Protein AF-A0A1A0N0P2-F1 (afdb_monomer_lite)

Foldseek 3Di:
DDDDDDPCNVDDDDFDPDQQDKDKDKDKDDDVVQQKIKMWIWMAGPNVRFIWTGIFMAHPQDDDRVRGPDDDTDPGDDDDPVSCVPVVPPDPPDDDDD

Structure (mmCIF, N/CA/C/O backbone):
data_AF-A0A1A0N0P2-F1
#
_entry.id   AF-A0A1A0N0P2-F1
#
loop_
_atom_site.group_PDB
_atom_site.id
_atom_site.type_symbol
_atom_site.label_atom_id
_atom_site.label_alt_id
_atom_site.label_comp_id
_atom_site.label_asym_id
_atom_site.label_entity_id
_atom_site.label_seq_id
_atom_site.pdbx_PDB_ins_code
_atom_site.Cartn_x
_atom_site.Cartn_y
_atom_site.Cartn_z
_atom_site.occupancy
_atom_site.B_iso_or_equiv
_atom_site.auth_seq_id
_atom_site.auth_comp_id
_atom_site.auth_asym_id
_atom_site.auth_atom_id
_atom_site.pdbx_PDB_model_num
ATOM 1 N N . MET A 1 1 ? 17.866 21.368 3.933 1.00 49.56 1 MET A N 1
ATOM 2 C CA . MET A 1 1 ? 17.401 22.027 2.696 1.00 49.56 1 MET A CA 1
ATOM 3 C C . MET A 1 1 ? 16.338 21.115 2.124 1.00 49.56 1 MET A C 1
ATOM 5 O O . MET A 1 1 ? 16.671 19.970 1.858 1.00 49.56 1 MET A O 1
ATOM 9 N N . ALA A 1 2 ? 15.077 21.544 2.086 1.00 59.78 2 ALA A N 1
ATOM 10 C CA . ALA A 1 2 ? 14.014 20.744 1.481 1.00 59.78 2 ALA A CA 1
ATOM 11 C C . ALA A 1 2 ? 14.036 20.996 -0.029 1.00 59.78 2 ALA A C 1
ATOM 13 O O . ALA A 1 2 ? 14.067 22.153 -0.447 1.00 59.78 2 ALA A O 1
ATOM 14 N N . THR A 1 3 ? 14.100 19.925 -0.811 1.00 80.12 3 THR A N 1
ATOM 15 C CA . THR A 1 3 ? 13.993 19.977 -2.271 1.00 80.12 3 THR A CA 1
ATOM 16 C C . THR A 1 3 ? 12.579 20.417 -2.649 1.00 80.12 3 THR A C 1
ATOM 18 O O . THR A 1 3 ? 11.616 20.041 -1.980 1.00 80.12 3 THR A O 1
ATOM 21 N N . GLU A 1 4 ? 12.463 21.257 -3.674 1.00 89.19 4 GLU A N 1
ATOM 22 C CA . GLU A 1 4 ? 11.174 21.682 -4.219 1.00 89.19 4 GLU A CA 1
ATOM 23 C C . GLU A 1 4 ? 10.446 20.473 -4.820 1.00 89.19 4 GLU A C 1
ATOM 25 O O . GLU A 1 4 ? 11.053 19.705 -5.563 1.00 89.19 4 GLU A O 1
ATOM 30 N N . LEU A 1 5 ? 9.170 20.299 -4.468 1.00 87.12 5 LEU A N 1
ATOM 31 C CA . LEU A 1 5 ? 8.313 19.277 -5.065 1.00 87.12 5 LEU A CA 1
ATOM 32 C C . LEU A 1 5 ? 7.918 19.720 -6.471 1.00 87.12 5 LEU A C 1
ATOM 34 O O . LEU A 1 5 ? 7.467 20.848 -6.674 1.00 87.12 5 LEU A O 1
ATOM 38 N N . THR A 1 6 ? 8.067 18.821 -7.430 1.00 89.69 6 THR A N 1
ATOM 39 C CA . THR A 1 6 ? 7.780 19.047 -8.842 1.00 89.69 6 THR A CA 1
ATOM 40 C C . THR A 1 6 ? 6.700 18.087 -9.331 1.00 89.69 6 THR A C 1
ATOM 42 O O . THR A 1 6 ? 6.400 17.083 -8.696 1.00 89.69 6 THR A O 1
ATOM 45 N N . ALA A 1 7 ? 6.148 18.350 -10.517 1.00 86.69 7 ALA A N 1
ATOM 46 C CA . ALA A 1 7 ? 5.202 17.430 -11.151 1.00 86.69 7 ALA A CA 1
ATOM 47 C C . ALA A 1 7 ? 5.811 16.043 -11.456 1.00 86.69 7 ALA A C 1
ATOM 49 O O . ALA A 1 7 ? 5.073 15.080 -11.635 1.00 86.69 7 ALA A O 1
ATOM 50 N N . ALA A 1 8 ? 7.145 15.922 -11.521 1.00 83.56 8 ALA A N 1
ATOM 51 C CA . ALA A 1 8 ? 7.803 14.629 -11.699 1.00 83.56 8 ALA A CA 1
ATOM 52 C C . ALA A 1 8 ? 7.664 13.730 -10.458 1.00 83.56 8 ALA A C 1
ATOM 54 O O . ALA 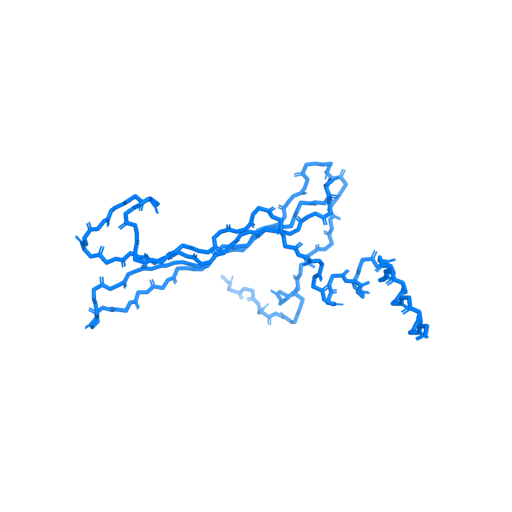A 1 8 ? 7.684 12.515 -10.600 1.00 83.56 8 ALA A O 1
ATOM 55 N N . ASP A 1 9 ? 7.454 14.314 -9.275 1.00 83.88 9 ASP A N 1
ATOM 56 C CA . ASP A 1 9 ? 7.246 13.577 -8.024 1.00 83.88 9 ASP A CA 1
ATOM 57 C C . ASP A 1 9 ? 5.812 13.012 -7.904 1.00 83.88 9 ASP A C 1
ATOM 59 O O . ASP A 1 9 ? 5.507 12.275 -6.966 1.00 83.88 9 ASP A O 1
ATOM 63 N N . GLU A 1 10 ? 4.915 13.358 -8.840 1.00 82.75 10 GLU A N 1
ATOM 64 C CA . GLU A 1 10 ? 3.532 12.858 -8.900 1.00 82.75 10 GLU A CA 1
ATOM 65 C C . GLU A 1 10 ? 3.373 11.613 -9.792 1.00 82.75 10 GLU A C 1
ATOM 67 O O . GLU A 1 10 ? 2.285 11.035 -9.862 1.00 82.75 10 GLU A O 1
ATOM 72 N N . ILE A 1 11 ? 4.436 11.193 -10.486 1.00 82.06 11 ILE A N 1
ATOM 73 C CA . ILE A 1 11 ? 4.441 10.031 -11.382 1.00 82.06 11 ILE A CA 1
ATOM 74 C C . ILE A 1 11 ? 5.459 8.989 -10.919 1.00 82.06 11 ILE A C 1
ATOM 76 O O . ILE A 1 11 ? 6.400 9.304 -10.199 1.00 82.06 11 ILE A O 1
ATOM 80 N N . PHE A 1 12 ? 5.289 7.742 -11.367 1.00 80.06 12 PHE A N 1
ATOM 81 C CA . PHE A 1 12 ? 6.335 6.735 -11.198 1.00 80.06 12 PHE A CA 1
ATOM 82 C C . PHE A 1 12 ? 7.593 7.164 -11.950 1.00 80.06 12 PHE A C 1
ATOM 84 O O . PHE A 1 12 ? 7.531 7.589 -13.110 1.00 80.06 12 PHE A O 1
ATOM 91 N N . HIS A 1 13 ? 8.732 7.023 -11.289 1.00 83.62 13 HIS A N 1
ATOM 92 C CA . HIS A 1 13 ? 10.026 7.242 -11.892 1.00 83.62 13 HIS A CA 1
ATOM 93 C C . HIS A 1 13 ? 10.298 6.171 -12.948 1.00 83.62 13 HIS A C 1
ATOM 95 O O . HIS A 1 13 ? 9.834 5.030 -12.873 1.00 83.62 13 HIS A O 1
ATOM 101 N N . SER A 1 14 ? 11.093 6.538 -13.951 1.00 84.00 14 SER A N 1
ATOM 102 C CA . SER A 1 14 ? 11.585 5.558 -14.912 1.00 84.00 14 SER A CA 1
ATOM 103 C C . SER A 1 14 ? 12.403 4.477 -14.190 1.00 84.00 14 SER A C 1
ATOM 105 O O . SER A 1 14 ? 13.204 4.821 -13.313 1.00 84.00 14 SER A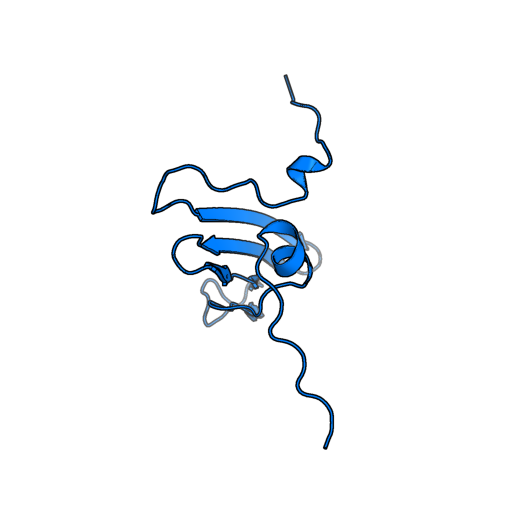 O 1
ATOM 107 N N . PRO A 1 15 ? 12.263 3.197 -14.579 1.00 83.50 15 PRO A N 1
ATOM 108 C CA . PRO A 1 15 ? 13.082 2.123 -14.033 1.00 83.50 15 PRO A CA 1
ATOM 109 C C . PRO A 1 15 ? 14.569 2.398 -14.258 1.00 83.50 15 PRO A C 1
ATOM 111 O O . PRO A 1 15 ? 14.951 2.972 -15.282 1.00 83.50 15 PRO A O 1
ATOM 114 N N . THR A 1 16 ? 15.415 1.951 -13.332 1.00 85.88 16 THR A N 1
ATOM 115 C CA . THR A 1 16 ? 16.862 1.869 -13.574 1.00 85.88 16 THR A CA 1
ATOM 116 C C . THR A 1 16 ? 17.209 0.569 -14.312 1.00 85.88 16 THR A C 1
ATOM 118 O O . THR A 1 16 ? 16.336 -0.246 -14.602 1.00 85.88 16 THR A O 1
ATOM 121 N N . ASP A 1 17 ? 18.496 0.339 -14.584 1.00 88.81 17 ASP A N 1
ATOM 122 C CA . ASP A 1 17 ? 18.989 -0.922 -15.165 1.00 88.81 17 ASP A CA 1
ATOM 123 C C . ASP A 1 17 ? 18.954 -2.114 -14.175 1.00 88.81 17 ASP A C 1
ATOM 125 O O . ASP A 1 17 ? 19.422 -3.206 -14.504 1.00 88.81 17 ASP A O 1
ATOM 129 N N . ASP A 1 18 ? 18.445 -1.918 -12.952 1.00 88.94 18 ASP A N 1
ATOM 130 C CA . ASP A 1 18 ? 18.317 -2.970 -11.941 1.00 88.94 18 ASP A CA 1
ATOM 131 C C . ASP A 1 18 ? 17.113 -3.882 -12.265 1.00 88.94 18 ASP A C 1
ATOM 133 O O . ASP A 1 18 ? 15.972 -3.411 -12.272 1.00 88.94 18 ASP A O 1
ATOM 137 N N . PRO A 1 19 ? 17.324 -5.188 -12.527 1.00 84.12 19 PRO A N 1
ATOM 138 C CA . PRO A 1 19 ? 16.238 -6.111 -12.856 1.00 84.12 19 PRO A CA 1
ATOM 139 C C . PRO A 1 19 ? 15.253 -6.343 -11.702 1.00 84.12 19 PRO A C 1
ATOM 141 O O . PRO A 1 19 ? 14.145 -6.821 -11.953 1.00 84.12 19 PRO A O 1
ATOM 144 N N . ASP A 1 20 ? 15.641 -6.019 -10.467 1.00 86.38 20 ASP A N 1
ATOM 145 C CA . ASP A 1 20 ? 14.796 -6.114 -9.277 1.00 86.38 20 ASP A CA 1
ATOM 146 C C . ASP A 1 20 ? 14.211 -4.748 -8.873 1.00 86.38 20 ASP A C 1
ATOM 148 O O . ASP A 1 20 ? 13.629 -4.612 -7.792 1.00 86.38 20 ASP A O 1
ATOM 152 N N . TRP A 1 21 ? 14.331 -3.730 -9.738 1.00 87.44 21 TRP A N 1
ATOM 153 C CA . TRP A 1 21 ? 13.767 -2.412 -9.477 1.00 87.44 21 TRP A CA 1
ATOM 154 C C . TRP A 1 21 ? 12.254 -2.496 -9.254 1.00 87.44 21 TRP A C 1
ATOM 156 O O . TRP A 1 21 ? 11.488 -3.035 -10.061 1.00 87.44 21 TRP A O 1
ATOM 166 N N . CYS A 1 22 ? 11.826 -1.911 -8.142 1.00 88.00 22 CYS A N 1
ATOM 167 C CA . CYS A 1 22 ? 10.437 -1.785 -7.750 1.00 88.00 22 CYS A CA 1
ATOM 168 C C . CYS A 1 22 ? 10.264 -0.428 -7.080 1.00 88.00 22 CYS A C 1
ATOM 170 O O . CYS A 1 22 ? 11.005 -0.087 -6.155 1.00 88.00 22 CYS A O 1
ATOM 172 N N . GLU A 1 23 ? 9.281 0.338 -7.534 1.00 90.00 23 GLU A N 1
ATOM 173 C CA . GLU A 1 23 ? 8.913 1.584 -6.879 1.00 90.00 23 GLU A CA 1
ATOM 174 C C . GLU A 1 23 ? 7.657 1.388 -6.049 1.00 90.00 23 GLU A C 1
ATOM 176 O O . GLU A 1 23 ? 6.694 0.762 -6.490 1.00 90.00 23 GLU A O 1
ATOM 181 N N . SER A 1 24 ? 7.661 1.943 -4.840 1.00 91.69 24 SER A N 1
ATOM 182 C CA . SER A 1 24 ? 6.515 1.897 -3.944 1.00 91.69 24 SER A CA 1
ATOM 183 C C . SER A 1 24 ? 6.282 3.229 -3.260 1.00 91.69 24 SER A C 1
ATOM 185 O O . SER A 1 24 ? 7.236 3.898 -2.866 1.00 91.69 24 SER A O 1
ATOM 187 N N . GLY A 1 25 ? 5.013 3.556 -3.046 1.00 91.19 25 GLY A N 1
ATOM 188 C CA . GLY A 1 25 ? 4.591 4.684 -2.233 1.00 91.19 25 GLY A CA 1
ATOM 189 C C . GLY A 1 25 ? 3.763 4.222 -1.042 1.00 91.19 25 GLY A C 1
ATOM 190 O O . GLY A 1 25 ? 2.974 3.278 -1.129 1.00 91.19 25 GLY A O 1
ATOM 191 N N . TRP A 1 26 ? 3.942 4.911 0.081 1.00 93.31 26 TRP A N 1
ATOM 192 C CA . TRP A 1 26 ? 3.184 4.681 1.303 1.00 93.31 26 TRP A CA 1
ATOM 193 C C . TRP A 1 26 ? 2.838 6.007 1.959 1.00 93.31 26 TRP A C 1
ATOM 195 O O . TRP A 1 26 ? 3.705 6.864 2.136 1.00 93.31 26 TRP A O 1
ATOM 205 N N . PHE A 1 27 ? 1.587 6.152 2.382 1.00 94.19 27 PHE A N 1
ATOM 206 C CA . PHE A 1 27 ? 1.226 7.201 3.324 1.00 94.19 27 PHE A CA 1
ATOM 207 C C . PHE A 1 27 ? 0.238 6.682 4.364 1.00 94.19 27 PHE A C 1
ATOM 209 O O . PHE A 1 27 ? -0.759 6.026 4.052 1.00 94.19 27 PHE A O 1
ATOM 216 N N . GLY A 1 28 ? 0.543 6.985 5.623 1.00 97.06 28 GLY A N 1
ATOM 217 C CA . GLY A 1 28 ? -0.311 6.703 6.766 1.00 97.06 28 GLY A CA 1
ATOM 218 C C . GLY A 1 28 ? -1.237 7.873 7.081 1.00 97.06 28 GLY A C 1
ATOM 219 O O . GLY A 1 28 ? -0.906 9.035 6.843 1.00 97.06 28 GLY A O 1
ATOM 220 N N . PHE A 1 29 ? -2.389 7.567 7.663 1.00 97.12 29 PHE A N 1
ATOM 221 C CA . PHE A 1 29 ? -3.313 8.560 8.193 1.00 97.12 29 PHE A CA 1
ATOM 222 C C . PHE A 1 29 ? -3.950 8.069 9.496 1.00 97.12 29 PHE A C 1
ATOM 224 O O . PHE A 1 29 ? -4.018 6.874 9.787 1.00 97.12 29 PHE A O 1
ATOM 231 N N . SER A 1 30 ? -4.438 9.018 10.292 1.00 97.69 30 SER A N 1
ATOM 232 C CA . SER A 1 30 ? -5.194 8.749 11.511 1.00 97.69 30 SER A CA 1
ATOM 233 C C . SER A 1 30 ? -6.452 9.608 11.530 1.00 97.69 30 SER A C 1
ATOM 235 O O . SER A 1 30 ? -6.432 10.764 11.105 1.00 97.69 30 SER A O 1
ATOM 237 N N . ILE A 1 31 ? -7.542 9.039 12.040 1.00 97.56 31 ILE A N 1
ATOM 238 C CA . ILE A 1 31 ? -8.820 9.703 12.294 1.00 97.56 31 ILE A CA 1
ATOM 239 C C . ILE A 1 31 ? -9.095 9.584 13.803 1.00 97.56 31 ILE A C 1
ATOM 241 O O . ILE A 1 31 ? -9.862 8.710 14.229 1.00 97.56 31 ILE A O 1
ATOM 245 N N . PRO A 1 32 ? -8.470 10.433 14.643 1.00 97.75 32 PRO A N 1
ATOM 246 C CA . PRO A 1 32 ? -8.519 10.282 16.098 1.00 97.75 32 PRO A CA 1
ATOM 247 C C . PRO A 1 32 ? -9.939 10.310 16.669 1.00 97.75 32 PRO A C 1
ATOM 249 O O . PRO A 1 32 ? -10.256 9.563 17.584 1.00 97.75 32 PRO A O 1
ATOM 252 N N . GLN A 1 33 ? -10.839 11.105 16.083 1.00 98.38 33 GLN A N 1
ATOM 253 C CA . GLN A 1 33 ? -12.243 11.215 16.504 1.00 98.38 33 GLN A CA 1
ATOM 254 C C . GLN A 1 33 ? -13.031 9.905 16.338 1.00 98.38 33 GLN A C 1
ATOM 256 O O . GLN A 1 33 ? -14.159 9.801 16.817 1.00 98.38 33 GLN A O 1
ATOM 261 N N . ARG A 1 34 ? -12.470 8.928 15.620 1.00 97.50 34 ARG A N 1
ATOM 262 C CA . ARG A 1 34 ? -13.052 7.604 15.394 1.00 97.50 34 ARG A CA 1
ATOM 263 C C . ARG A 1 34 ? -12.181 6.474 15.936 1.00 97.50 34 AR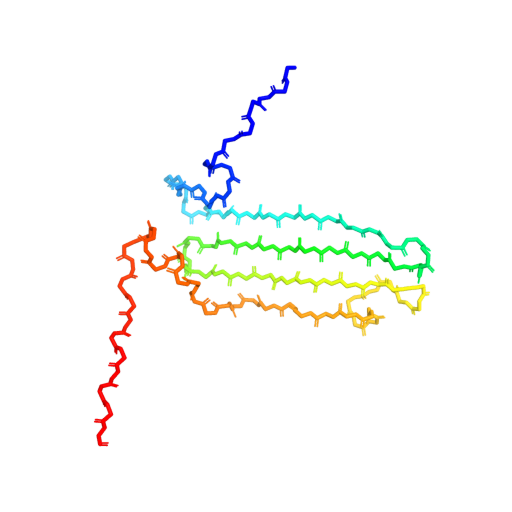G A C 1
ATOM 265 O O . ARG A 1 34 ? -12.576 5.327 15.792 1.00 97.50 34 ARG A O 1
ATOM 272 N N . ASN A 1 35 ? -11.036 6.788 16.548 1.00 97.75 35 ASN A N 1
ATOM 273 C CA . ASN A 1 35 ? -10.001 5.816 16.906 1.00 97.75 35 ASN A CA 1
ATOM 274 C C . ASN A 1 35 ? -9.583 4.930 15.719 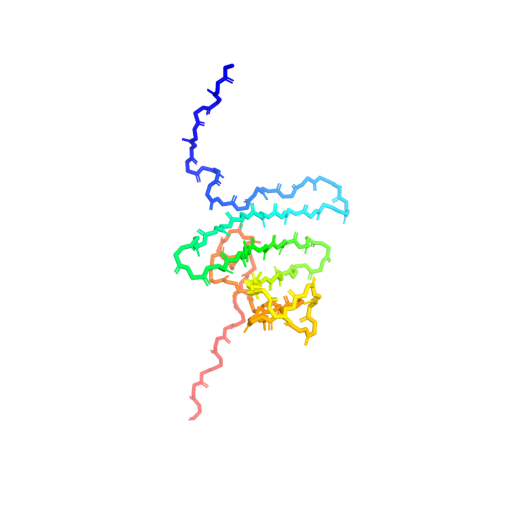1.00 97.75 35 ASN A C 1
ATOM 276 O O . ASN A 1 35 ? -9.363 3.740 15.894 1.00 97.75 35 ASN A O 1
ATOM 280 N N . ILE A 1 36 ? -9.508 5.501 14.513 1.00 98.19 36 ILE A N 1
ATOM 281 C CA . ILE A 1 36 ? -9.116 4.764 13.306 1.00 98.19 36 ILE A CA 1
ATOM 282 C C . ILE A 1 36 ? -7.710 5.180 12.887 1.00 98.19 36 ILE A C 1
ATOM 284 O O . ILE A 1 36 ? -7.388 6.372 12.844 1.00 98.19 36 ILE A O 1
ATOM 288 N N . ASN A 1 37 ? -6.893 4.207 12.514 1.00 97.69 37 ASN A N 1
ATOM 289 C CA . ASN A 1 37 ? -5.632 4.413 11.812 1.00 97.69 37 ASN A CA 1
ATOM 290 C C . ASN A 1 37 ? -5.616 3.585 10.533 1.00 97.69 37 ASN A C 1
ATOM 292 O O . ASN A 1 37 ? -6.274 2.555 10.430 1.00 97.69 37 ASN A O 1
ATOM 296 N N . GLY A 1 38 ? -4.855 4.032 9.547 1.00 97.44 38 GLY A N 1
ATOM 297 C CA . GLY A 1 38 ? -4.738 3.299 8.304 1.00 97.44 38 GLY A CA 1
ATOM 298 C C . GLY A 1 38 ? -3.592 3.787 7.452 1.00 97.44 38 GLY A C 1
ATOM 299 O O . GLY A 1 38 ? -2.870 4.725 7.799 1.00 97.44 38 GLY A O 1
ATOM 300 N N . PHE A 1 39 ? -3.439 3.126 6.319 1.00 97.31 39 PHE A N 1
ATOM 301 C CA . PHE A 1 39 ? -2.488 3.513 5.299 1.00 97.31 39 PHE A CA 1
ATOM 302 C C . PHE A 1 39 ? -3.034 3.227 3.911 1.00 97.31 39 PHE A C 1
ATOM 304 O O . PHE A 1 39 ? -3.970 2.445 3.739 1.00 97.31 39 PHE A O 1
ATOM 311 N N . VAL A 1 40 ? -2.387 3.831 2.921 1.00 96.31 40 VAL A N 1
ATOM 312 C CA . VAL A 1 40 ? -2.437 3.396 1.529 1.00 96.31 40 VAL A CA 1
ATOM 313 C C . VAL A 1 40 ? -1.019 3.038 1.114 1.00 96.31 40 VAL A C 1
ATOM 315 O O . VAL A 1 40 ? -0.095 3.825 1.314 1.00 96.31 40 VAL A O 1
ATOM 318 N N . TYR A 1 41 ? -0.855 1.839 0.564 1.00 94.50 41 TYR A N 1
ATOM 319 C CA . TYR A 1 41 ? 0.397 1.371 -0.018 1.00 94.50 41 TYR A CA 1
ATOM 320 C C . TYR A 1 41 ? 0.156 1.006 -1.477 1.00 94.50 41 TYR A C 1
ATOM 322 O O . TYR A 1 41 ? -0.864 0.393 -1.794 1.00 94.50 41 TYR A O 1
ATOM 330 N N . TYR A 1 42 ? 1.095 1.334 -2.352 1.00 91.81 42 TYR A N 1
ATOM 331 C CA . TYR A 1 42 ? 1.099 0.878 -3.736 1.00 91.81 42 TYR A CA 1
ATOM 332 C C . TYR A 1 42 ? 2.522 0.575 -4.191 1.00 91.81 42 TYR A C 1
ATOM 334 O O . TYR A 1 42 ? 3.473 1.172 -3.691 1.00 91.81 42 TYR A O 1
ATOM 342 N N . PHE A 1 43 ? 2.661 -0.349 -5.137 1.00 90.81 43 PHE A N 1
ATOM 343 C CA . PHE A 1 43 ? 3.941 -0.703 -5.745 1.00 90.81 43 PHE A CA 1
ATOM 344 C C . PHE A 1 43 ? 3.808 -0.965 -7.246 1.00 90.81 43 PHE A C 1
ATOM 346 O O . PHE A 1 43 ? 2.731 -1.341 -7.715 1.00 90.81 43 PHE A O 1
ATOM 353 N N . HIS A 1 44 ? 4.919 -0.812 -7.966 1.00 88.25 44 HIS A N 1
ATOM 354 C CA . HIS A 1 44 ? 5.098 -1.164 -9.370 1.00 88.25 44 HIS A CA 1
ATOM 355 C C . HIS A 1 44 ? 6.346 -2.044 -9.530 1.00 88.25 44 HIS A C 1
ATOM 357 O O . HIS A 1 44 ? 7.471 -1.582 -9.344 1.00 88.25 44 HIS A O 1
ATOM 363 N N . ASP A 1 45 ? 6.131 -3.317 -9.875 1.00 86.19 45 ASP A N 1
ATOM 364 C CA . ASP A 1 45 ? 7.187 -4.289 -10.174 1.00 86.19 45 ASP A CA 1
ATOM 365 C C . ASP A 1 45 ? 7.449 -4.295 -11.688 1.00 86.19 45 ASP A C 1
ATOM 367 O O . ASP A 1 45 ? 6.621 -4.772 -12.469 1.00 86.19 45 ASP A O 1
ATOM 371 N N . VAL A 1 46 ? 8.614 -3.792 -12.107 1.00 80.31 46 VAL A N 1
ATOM 372 C CA . VAL A 1 46 ? 8.994 -3.685 -13.528 1.00 80.31 46 VAL A CA 1
ATOM 373 C C . VAL A 1 46 ? 9.258 -5.046 -14.161 1.00 80.31 46 VAL A C 1
ATOM 375 O O . VAL A 1 46 ? 8.955 -5.248 -15.337 1.00 80.31 46 VAL A O 1
ATOM 378 N N . ARG A 1 47 ? 9.764 -6.013 -13.392 1.00 82.44 47 ARG A N 1
ATOM 379 C CA . ARG A 1 47 ? 10.049 -7.370 -13.877 1.00 82.44 47 ARG A CA 1
ATOM 380 C C . ARG A 1 47 ? 8.771 -8.089 -14.298 1.00 82.44 47 ARG A C 1
ATOM 382 O O . ARG A 1 47 ? 8.796 -8.886 -15.234 1.00 82.44 47 ARG A O 1
ATOM 389 N N . THR A 1 48 ? 7.663 -7.836 -13.604 1.00 82.62 48 THR A N 1
ATOM 390 C CA . THR A 1 48 ? 6.362 -8.439 -13.934 1.00 82.62 48 THR A CA 1
ATOM 391 C C . THR A 1 48 ? 5.410 -7.487 -14.660 1.00 82.62 48 THR A C 1
ATOM 393 O O . THR A 1 48 ? 4.408 -7.947 -15.207 1.00 82.62 48 THR A O 1
ATOM 396 N N . GLY A 1 49 ? 5.717 -6.186 -14.695 1.00 79.94 49 GLY A N 1
ATOM 397 C CA . GLY A 1 49 ? 4.833 -5.137 -15.206 1.00 79.94 49 GLY A CA 1
ATOM 398 C C . GLY A 1 49 ? 3.548 -4.988 -14.385 1.00 79.94 49 GLY A C 1
ATOM 399 O O . GLY A 1 49 ? 2.524 -4.556 -14.912 1.00 79.94 49 GLY A O 1
ATOM 400 N N . VAL A 1 50 ? 3.563 -5.427 -13.122 1.00 84.31 50 VAL A N 1
ATOM 401 C CA . VAL A 1 50 ? 2.377 -5.488 -12.263 1.00 84.31 50 VAL A CA 1
ATOM 402 C C . VAL A 1 50 ? 2.405 -4.357 -11.249 1.00 84.31 50 VAL A C 1
ATOM 404 O O . VAL A 1 50 ? 3.374 -4.186 -10.509 1.00 84.31 50 VAL A O 1
ATOM 407 N N . CYS A 1 51 ? 1.277 -3.656 -11.152 1.00 87.50 51 CYS A N 1
ATOM 408 C CA . CYS A 1 51 ? 0.973 -2.805 -10.011 1.00 87.50 51 CYS A CA 1
ATOM 409 C C . CYS A 1 51 ? 0.160 -3.568 -8.964 1.00 87.50 51 CYS A C 1
ATOM 411 O O . CYS A 1 51 ? -0.700 -4.395 -9.296 1.00 87.50 51 CYS A O 1
ATOM 413 N N . GLY A 1 52 ? 0.373 -3.235 -7.698 1.00 91.19 52 GLY A N 1
ATOM 414 C CA . GLY A 1 52 ? -0.419 -3.769 -6.601 1.00 91.19 52 GLY A CA 1
ATOM 415 C C . GLY A 1 52 ? -0.424 -2.865 -5.379 1.00 91.19 52 GLY A C 1
ATOM 416 O O . GLY A 1 52 ? 0.122 -1.765 -5.389 1.00 91.19 52 GLY A O 1
ATOM 417 N N . GLY A 1 53 ? -1.068 -3.354 -4.325 1.00 94.12 53 GLY A N 1
ATOM 418 C CA . GLY A 1 53 ? -1.240 -2.662 -3.055 1.00 94.12 53 GLY A CA 1
ATOM 419 C C . GLY A 1 53 ? -2.710 -2.445 -2.721 1.00 94.12 53 GLY A C 1
ATOM 420 O O . GLY A 1 53 ? -3.597 -3.140 -3.224 1.00 94.12 53 GLY A O 1
ATOM 421 N N . GLY A 1 54 ? -2.963 -1.486 -1.844 1.00 95.00 54 GLY A N 1
ATOM 422 C CA . GLY A 1 54 ? -4.297 -1.142 -1.396 1.00 95.00 54 GLY A CA 1
ATOM 423 C C . GLY A 1 54 ? -4.302 -0.400 -0.064 1.00 95.00 54 GLY A C 1
ATOM 424 O O . GLY A 1 54 ? -3.264 -0.242 0.589 1.00 95.00 54 GLY A O 1
ATOM 425 N N . PRO A 1 55 ? -5.482 0.081 0.336 1.00 96.75 55 PRO A N 1
ATOM 426 C CA . PRO A 1 55 ? -5.710 0.628 1.659 1.00 96.75 55 PRO A CA 1
ATOM 427 C C . PRO A 1 55 ? -5.916 -0.476 2.704 1.00 96.75 55 PRO A C 1
ATOM 429 O O . PRO A 1 55 ? -6.479 -1.539 2.417 1.00 96.75 55 PRO A O 1
ATOM 432 N N . ALA A 1 56 ? -5.540 -0.172 3.942 1.00 97.69 56 ALA A N 1
ATOM 433 C CA . ALA A 1 56 ? -5.930 -0.953 5.107 1.00 97.69 56 ALA A CA 1
ATOM 434 C C . ALA A 1 56 ? -6.204 -0.033 6.302 1.00 97.69 56 ALA A C 1
ATOM 436 O O . ALA A 1 56 ? -5.504 0.968 6.492 1.00 97.69 56 ALA A O 1
ATOM 437 N N . LEU A 1 57 ? -7.260 -0.334 7.059 1.00 98.12 57 LEU A N 1
ATOM 438 C CA . LEU A 1 57 ? -7.714 0.457 8.203 1.00 98.12 57 LEU A CA 1
ATOM 439 C C . LEU A 1 57 ? -7.937 -0.447 9.414 1.00 98.12 57 LEU A C 1
ATOM 441 O O . LEU A 1 57 ? -8.519 -1.521 9.291 1.00 98.12 57 LEU A O 1
ATOM 445 N N . TRP A 1 58 ? -7.570 0.056 10.585 1.00 98.44 58 TRP A N 1
ATOM 446 C CA . TRP A 1 58 ? -7.778 -0.571 11.883 1.00 98.44 58 TRP A CA 1
ATOM 447 C C . TRP A 1 58 ? -8.579 0.352 12.793 1.00 98.44 58 TRP A C 1
ATOM 449 O O . TRP A 1 58 ? -8.467 1.579 12.716 1.00 98.44 58 TRP A O 1
ATOM 459 N N . ASP A 1 59 ? -9.375 -0.268 13.655 1.00 97.62 59 ASP A N 1
ATOM 460 C CA . ASP A 1 59 ? -9.922 0.328 14.867 1.00 97.62 59 ASP A CA 1
ATOM 461 C C . ASP A 1 59 ? -9.401 -0.473 16.084 1.00 97.62 59 ASP A C 1
ATOM 463 O O . ASP A 1 59 ? -8.660 -1.440 15.897 1.00 97.62 59 ASP A O 1
ATOM 467 N N . PRO A 1 60 ? -9.755 -0.125 17.336 1.00 97.25 60 PRO A N 1
ATOM 468 C CA . PRO A 1 60 ? -9.233 -0.826 18.510 1.00 97.25 60 PRO A CA 1
ATOM 469 C C . PRO A 1 60 ? -9.676 -2.292 18.660 1.00 97.25 60 PRO A C 1
ATOM 471 O O . PRO A 1 60 ? -9.332 -2.906 19.667 1.00 97.25 60 PRO A O 1
ATOM 474 N N . SER A 1 61 ? -10.491 -2.836 17.749 1.00 96.75 61 SER A N 1
ATOM 475 C CA . SER A 1 61 ? -10.965 -4.222 17.828 1.00 96.75 61 SER A CA 1
ATOM 476 C C . SER A 1 61 ? -10.013 -5.248 17.207 1.00 96.75 61 SER A C 1
ATOM 478 O O . SER A 1 61 ? -10.196 -6.438 17.464 1.00 96.75 61 SER A O 1
ATOM 480 N N . GLY A 1 62 ? -8.997 -4.807 16.456 1.00 94.94 62 GLY A N 1
ATOM 481 C CA . GLY A 1 62 ? -8.031 -5.685 15.797 1.00 94.94 62 GLY A CA 1
ATOM 482 C C . GLY A 1 62 ? -6.640 -5.069 15.675 1.00 94.94 62 GLY A C 1
ATOM 483 O O . GLY A 1 62 ? -6.473 -3.850 15.712 1.00 94.94 62 GLY A O 1
ATOM 484 N N . GLU A 1 63 ? -5.635 -5.924 15.517 1.00 94.50 63 GLU A N 1
ATOM 485 C CA . GLU A 1 63 ? -4.217 -5.539 15.387 1.00 94.50 63 GLU A CA 1
ATOM 486 C C . GLU A 1 63 ? -3.553 -6.168 14.148 1.00 94.50 63 GLU A C 1
ATOM 488 O O . GLU A 1 63 ? -2.458 -5.779 13.748 1.00 94.50 63 GLU A O 1
ATOM 493 N N . GLU A 1 64 ? -4.238 -7.107 13.501 1.00 96.31 64 GLU A N 1
ATOM 494 C CA . GLU A 1 64 ? -3.759 -7.959 12.424 1.00 96.31 64 GLU A CA 1
ATOM 495 C C . GLU A 1 64 ? -4.538 -7.693 11.127 1.00 96.31 64 GLU A C 1
ATOM 497 O O . GLU A 1 64 ? -5.524 -6.961 11.072 1.00 96.31 64 GLU A O 1
ATOM 502 N N . VAL A 1 65 ? -4.097 -8.272 10.010 1.00 94.56 65 VAL A N 1
ATOM 503 C CA . VAL A 1 65 ? -4.792 -8.080 8.721 1.00 94.56 65 VAL A CA 1
ATOM 504 C C . VAL A 1 65 ? -6.167 -8.760 8.703 1.00 94.56 65 VAL A C 1
ATOM 506 O O . VAL A 1 65 ? -7.101 -8.256 8.085 1.00 94.56 65 VAL A O 1
ATOM 509 N N . TYR A 1 66 ? -6.312 -9.910 9.362 1.00 94.62 66 TYR A N 1
ATOM 510 C CA . TYR A 1 66 ? -7.557 -10.685 9.339 1.00 94.62 66 TYR A CA 1
ATOM 511 C C . TYR A 1 66 ? -8.641 -10.148 10.286 1.00 94.62 66 TYR A C 1
ATOM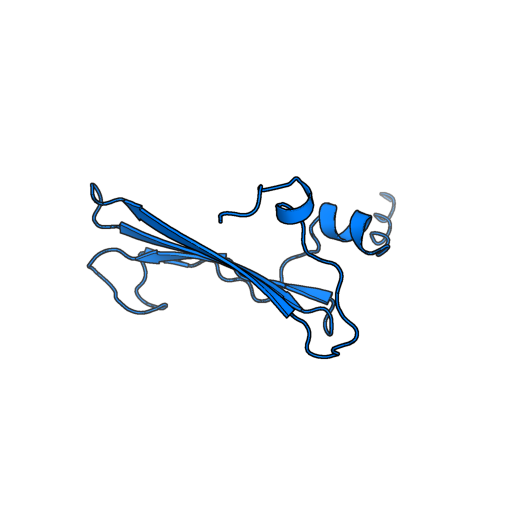 513 O O . TYR A 1 66 ? -9.786 -10.584 10.183 1.00 94.62 66 TYR A O 1
ATOM 521 N N . ASP A 1 67 ? -8.292 -9.242 11.201 1.00 96.44 67 ASP A N 1
ATOM 522 C CA . ASP A 1 67 ? -9.210 -8.603 12.151 1.00 96.44 67 ASP A CA 1
ATOM 523 C C . ASP A 1 67 ? -9.264 -7.071 11.985 1.00 96.44 67 ASP A C 1
ATOM 525 O O . ASP A 1 67 ? -9.836 -6.370 12.816 1.00 96.44 67 ASP A O 1
ATOM 529 N N . CYS A 1 68 ? -8.721 -6.542 10.884 1.00 96.81 68 CYS A N 1
ATOM 530 C CA . CYS A 1 68 ? -8.792 -5.119 10.583 1.00 96.81 68 CYS A CA 1
ATOM 531 C C . CYS A 1 68 ? -10.203 -4.677 10.146 1.00 96.81 68 CYS A C 1
ATOM 533 O O . CYS A 1 68 ? -11.019 -5.459 9.651 1.00 96.81 68 CYS A O 1
ATOM 535 N N . LEU A 1 69 ? -10.479 -3.377 10.285 1.00 97.12 69 LEU A N 1
ATOM 536 C CA . LEU A 1 69 ? -11.762 -2.765 9.930 1.00 97.12 69 LEU A CA 1
ATOM 537 C C . LEU A 1 69 ? -12.018 -2.789 8.414 1.00 97.12 69 LEU A C 1
ATOM 539 O O . LEU A 1 69 ? -13.162 -2.899 7.969 1.00 97.12 69 LEU A O 1
ATOM 543 N N . PHE A 1 70 ? -10.964 -2.636 7.611 1.00 97.00 70 PHE A N 1
ATOM 544 C CA . PHE A 1 70 ? -11.052 -2.655 6.155 1.00 97.00 70 PHE A CA 1
ATOM 545 C C . PHE A 1 70 ? -9.739 -3.114 5.530 1.00 97.00 70 PHE A C 1
ATOM 547 O O . PHE A 1 70 ? -8.674 -2.608 5.883 1.00 97.00 70 PHE A O 1
ATOM 554 N N . TYR A 1 71 ? -9.839 -3.994 4.534 1.00 96.31 71 TYR A N 1
ATOM 555 C CA . TYR A 1 71 ? -8.707 -4.485 3.757 1.00 96.31 71 TYR A CA 1
ATOM 556 C C . TYR A 1 71 ? -9.109 -4.675 2.295 1.00 96.31 71 TYR A C 1
ATOM 558 O O . TYR A 1 71 ? -9.945 -5.524 1.990 1.00 96.31 71 TYR A O 1
ATOM 566 N N . ASP A 1 72 ? -8.502 -3.913 1.385 1.00 94.88 72 ASP A N 1
ATOM 567 C CA . ASP A 1 72 ? -8.661 -4.110 -0.065 1.00 94.88 72 ASP A CA 1
ATOM 568 C C . ASP A 1 72 ? -7.296 -4.228 -0.747 1.00 94.88 72 ASP A C 1
ATOM 570 O O . ASP A 1 72 ? -6.935 -3.457 -1.638 1.00 94.88 72 ASP A O 1
ATOM 574 N N . TRP A 1 73 ? -6.497 -5.189 -0.281 1.00 94.38 73 TRP A N 1
ATOM 575 C CA . TRP A 1 73 ? -5.193 -5.471 -0.868 1.00 94.38 73 TRP A CA 1
ATOM 576 C C . TRP A 1 73 ? -5.322 -6.289 -2.148 1.00 94.38 73 TRP A C 1
ATOM 578 O O . TRP A 1 73 ? -5.819 -7.419 -2.149 1.00 94.38 73 TRP A O 1
ATOM 588 N N . ARG A 1 74 ? -4.788 -5.752 -3.244 1.00 93.25 74 ARG A N 1
ATOM 589 C CA . ARG A 1 74 ? -4.698 -6.449 -4.525 1.00 93.25 74 ARG A CA 1
ATOM 590 C C . ARG A 1 74 ? -3.244 -6.616 -4.926 1.00 93.25 74 ARG A C 1
ATOM 592 O O . ARG A 1 74 ? -2.549 -5.651 -5.215 1.00 93.25 74 ARG A O 1
ATOM 599 N N . TRP A 1 75 ? -2.810 -7.867 -5.033 1.00 90.31 75 TRP A N 1
ATOM 600 C CA . TRP A 1 75 ? -1.485 -8.212 -5.558 1.00 90.31 75 TRP A CA 1
ATOM 601 C C . TRP A 1 75 ? -1.317 -7.901 -7.042 1.00 90.31 75 TRP A C 1
ATOM 603 O O . TRP A 1 75 ? -0.195 -7.773 -7.515 1.00 90.31 75 TRP A O 1
ATOM 613 N N . ARG A 1 76 ? -2.429 -7.837 -7.780 1.00 88.62 76 ARG A N 1
ATOM 614 C CA . ARG A 1 76 ? -2.455 -7.484 -9.195 1.00 88.62 76 ARG A CA 1
ATOM 615 C C . ARG A 1 76 ? -3.622 -6.553 -9.436 1.00 88.62 76 ARG A C 1
ATOM 617 O O . ARG A 1 76 ? -4.773 -6.940 -9.227 1.00 88.62 76 ARG A O 1
ATOM 624 N N . GLN A 1 77 ? -3.321 -5.345 -9.869 1.00 79.12 77 GLN A N 1
ATOM 625 C CA . GLN A 1 77 ? -4.308 -4.409 -10.370 1.00 79.12 77 GLN A CA 1
ATOM 626 C C . GLN A 1 77 ? -4.245 -4.381 -11.899 1.00 79.12 77 GLN A C 1
ATOM 628 O O . GLN A 1 77 ? -3.175 -4.601 -12.473 1.00 79.12 77 GLN A O 1
ATOM 633 N N . PRO A 1 78 ? -5.384 -4.167 -12.581 1.00 69.19 78 PRO A N 1
ATOM 634 C CA . PRO A 1 78 ? -5.355 -3.901 -14.009 1.00 69.19 78 PRO A CA 1
ATOM 635 C C . PRO A 1 78 ? -4.479 -2.666 -14.277 1.00 69.19 78 PRO A C 1
ATOM 637 O O . PRO A 1 78 ? -4.420 -1.779 -13.420 1.00 69.19 78 PRO A O 1
ATOM 640 N N . PRO A 1 79 ? -3.810 -2.590 -15.440 1.00 61.66 79 PRO A N 1
ATOM 641 C CA . PRO A 1 79 ? -3.024 -1.418 -15.799 1.00 61.66 79 PRO A CA 1
ATOM 642 C C . PRO A 1 79 ? -3.890 -0.165 -15.670 1.00 61.66 79 PRO A C 1
ATOM 644 O O . PRO A 1 79 ? -4.998 -0.118 -16.212 1.00 61.66 79 PRO A O 1
ATOM 647 N N . SER A 1 80 ? -3.413 0.840 -14.938 1.00 53.72 80 SER A N 1
ATOM 648 C CA . SER A 1 80 ? -4.055 2.151 -14.966 1.00 53.72 80 SER A CA 1
ATOM 649 C C . SER A 1 80 ? -3.860 2.753 -16.361 1.00 53.72 80 SER A C 1
ATOM 651 O O . SER A 1 80 ? -2.828 2.545 -16.998 1.00 53.72 80 SER A O 1
ATOM 653 N N . GLU A 1 81 ? -4.830 3.519 -16.861 1.00 48.47 81 GLU A N 1
ATOM 654 C CA . GLU A 1 81 ? -4.739 4.172 -18.181 1.00 48.47 81 GLU A CA 1
ATOM 655 C C . GLU A 1 81 ? -3.497 5.097 -18.303 1.00 48.47 81 GLU A C 1
ATOM 657 O O . GLU A 1 81 ? -2.969 5.334 -19.390 1.00 48.47 81 GLU A O 1
ATOM 662 N N . LEU A 1 82 ? -2.963 5.545 -17.160 1.00 45.81 82 LEU A N 1
ATOM 663 C CA . LEU A 1 82 ? -1.711 6.299 -17.030 1.00 45.81 82 LEU A CA 1
ATOM 664 C C . LEU A 1 82 ? -0.452 5.427 -17.217 1.00 45.81 82 LEU A C 1
ATOM 666 O O . LEU A 1 82 ? 0.521 5.877 -17.817 1.00 45.81 82 LEU A O 1
ATOM 670 N N . ALA A 1 83 ? -0.470 4.162 -16.780 1.00 46.16 83 ALA A N 1
ATOM 671 C CA . ALA A 1 83 ? 0.616 3.211 -17.042 1.00 46.16 83 ALA A CA 1
ATOM 672 C C . ALA A 1 83 ? 0.685 2.805 -18.529 1.00 46.16 83 ALA A C 1
ATOM 674 O O . ALA A 1 83 ? 1.764 2.546 -19.057 1.00 46.16 83 ALA A O 1
ATOM 675 N N . VAL A 1 84 ? -0.459 2.810 -19.225 1.00 44.78 84 VAL A N 1
ATOM 676 C CA . VAL A 1 84 ? -0.569 2.518 -20.669 1.00 44.78 84 VAL A CA 1
ATOM 677 C C . VAL A 1 84 ? 0.130 3.593 -21.514 1.00 44.78 84 VAL A C 1
ATOM 679 O O . VAL A 1 84 ? 0.780 3.284 -22.511 1.00 44.78 84 VAL A O 1
ATOM 682 N N . THR A 1 85 ? 0.039 4.864 -21.117 1.00 42.06 85 THR A N 1
ATOM 683 C CA . THR A 1 85 ? 0.585 5.988 -21.898 1.00 42.06 85 THR A CA 1
ATOM 684 C C . THR A 1 85 ? 2.046 6.323 -21.569 1.00 42.06 85 THR A C 1
ATOM 686 O O . THR A 1 85 ? 2.767 6.750 -22.469 1.00 42.06 85 THR A O 1
ATOM 689 N N . GLY A 1 86 ? 2.517 6.077 -20.338 1.00 42.31 86 GLY A N 1
ATOM 690 C CA . GLY A 1 86 ? 3.900 6.361 -19.918 1.00 42.31 86 GLY A CA 1
ATOM 691 C C . GLY A 1 86 ? 4.948 5.292 -20.272 1.00 42.31 86 GLY A C 1
ATOM 692 O O . GLY A 1 86 ? 6.115 5.627 -20.452 1.00 42.31 86 GLY A O 1
ATOM 693 N N . LEU A 1 87 ? 4.551 4.020 -20.417 1.00 45.75 87 LEU A N 1
ATOM 694 C CA . LEU A 1 87 ? 5.471 2.889 -20.659 1.00 45.75 87 LEU A CA 1
ATOM 695 C C . LEU A 1 87 ? 5.453 2.360 -22.105 1.00 45.75 87 LEU A C 1
ATOM 697 O O . LEU A 1 87 ? 6.077 1.344 -22.401 1.00 45.75 87 LEU A O 1
ATOM 701 N N . GLY A 1 88 ? 4.720 3.006 -23.019 1.00 38.59 88 GLY A N 1
ATOM 702 C CA . GLY A 1 88 ? 4.583 2.532 -24.403 1.00 38.59 88 GLY A CA 1
ATOM 703 C C . GLY A 1 88 ? 3.868 1.179 -24.536 1.00 38.59 88 GLY A C 1
ATOM 704 O O . GLY A 1 88 ? 3.912 0.559 -25.599 1.00 38.59 88 GLY A O 1
ATOM 705 N N . VAL A 1 89 ? 3.197 0.712 -23.480 1.00 42.50 89 VAL A N 1
ATOM 706 C CA . VAL A 1 89 ? 2.394 -0.510 -23.512 1.00 42.50 89 VAL A CA 1
ATOM 707 C C . VAL A 1 89 ? 1.048 -0.157 -24.126 1.00 42.50 89 VAL A C 1
ATOM 709 O O . VAL A 1 89 ? 0.179 0.404 -23.469 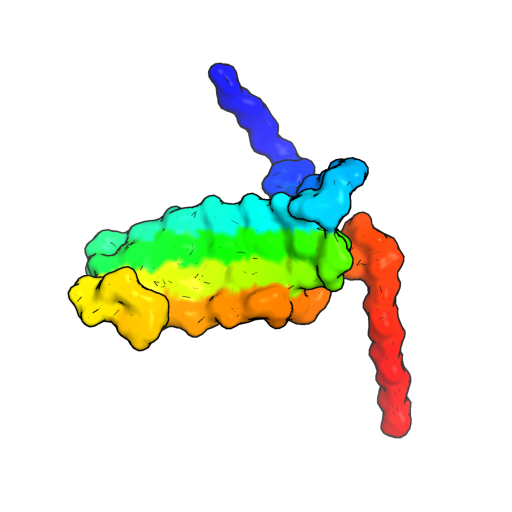1.00 42.50 89 VAL A O 1
ATOM 712 N N . THR A 1 90 ? 0.865 -0.470 -25.407 1.00 37.25 90 THR A N 1
ATOM 713 C CA . THR A 1 90 ? -0.420 -0.285 -26.086 1.00 37.25 90 THR A CA 1
ATOM 714 C C . THR A 1 90 ? -1.496 -1.106 -25.380 1.00 37.25 90 THR A C 1
ATOM 716 O O . THR A 1 90 ? -1.344 -2.320 -25.231 1.00 37.25 90 THR A O 1
ATOM 719 N N . SER A 1 91 ? -2.595 -0.460 -24.984 1.00 42.50 91 SER A N 1
ATOM 720 C CA . SER A 1 91 ? -3.815 -1.156 -24.566 1.00 42.50 91 SER A CA 1
ATOM 721 C C . SER A 1 91 ? -4.178 -2.217 -25.617 1.00 42.50 91 SER A C 1
ATOM 723 O O . SER A 1 91 ? -4.121 -1.901 -26.813 1.00 42.50 91 SER A O 1
ATOM 725 N N . PRO A 1 92 ? -4.527 -3.467 -25.246 1.00 40.81 92 PRO A N 1
ATOM 726 C CA . PRO A 1 92 ? -5.088 -4.390 -26.216 1.00 40.81 92 PRO A CA 1
ATOM 727 C C . PRO A 1 92 ? -6.379 -3.757 -26.730 1.00 40.81 92 PRO A C 1
ATOM 729 O O . PRO A 1 92 ? -7.290 -3.467 -25.954 1.00 40.81 92 PRO A O 1
ATOM 732 N N . ALA A 1 93 ? -6.410 -3.479 -28.035 1.00 43.97 93 ALA A N 1
ATOM 733 C CA . ALA A 1 93 ? -7.544 -2.863 -28.700 1.00 43.97 93 ALA A CA 1
ATOM 734 C C . ALA A 1 93 ? -8.837 -3.546 -28.243 1.00 43.97 93 ALA A C 1
ATOM 736 O O . ALA A 1 93 ? -8.967 -4.769 -28.345 1.00 43.97 93 ALA A O 1
ATOM 737 N N . ALA A 1 94 ? -9.772 -2.752 -27.716 1.00 47.12 94 ALA A N 1
ATOM 738 C CA . ALA A 1 94 ? -11.109 -3.228 -27.414 1.00 47.12 94 ALA A CA 1
ATOM 739 C C . ALA A 1 94 ? -11.656 -3.917 -28.671 1.00 47.12 94 ALA A C 1
ATOM 741 O O . ALA A 1 94 ? -11.727 -3.305 -29.741 1.00 47.12 94 ALA A O 1
ATOM 742 N N . ALA A 1 95 ? -11.971 -5.208 -28.556 1.00 39.62 95 ALA A N 1
ATOM 743 C CA . ALA A 1 95 ? -12.571 -5.957 -29.647 1.00 39.62 95 ALA A CA 1
ATOM 744 C C . ALA A 1 95 ? -13.864 -5.240 -30.081 1.00 39.62 95 ALA A C 1
ATOM 746 O O . ALA A 1 95 ? -14.644 -4.832 -29.212 1.00 39.62 95 ALA A O 1
ATOM 747 N N . PRO A 1 96 ? -14.094 -5.042 -31.391 1.00 36.34 96 PRO A N 1
ATOM 748 C CA . PRO A 1 96 ? -15.290 -4.356 -31.854 1.00 36.34 96 PRO A CA 1
ATOM 749 C C . PRO A 1 96 ? -16.542 -5.154 -31.460 1.00 36.34 96 PRO A C 1
ATOM 751 O O . PRO A 1 96 ? -16.495 -6.389 -31.442 1.00 36.34 96 PRO A O 1
ATOM 754 N N . PRO A 1 97 ? -17.660 -4.477 -31.146 1.00 46.50 97 PRO A N 1
ATOM 755 C CA . PRO A 1 97 ? -18.917 -5.158 -30.878 1.00 46.50 97 PRO A CA 1
ATOM 756 C C . PRO A 1 97 ? -19.379 -5.890 -32.145 1.00 46.50 97 PRO A C 1
ATOM 758 O O . PRO A 1 97 ? -19.396 -5.303 -33.230 1.00 46.50 97 PRO A O 1
ATOM 761 N N . GLY A 1 98 ? -19.693 -7.179 -31.993 1.00 49.78 98 GLY A N 1
ATOM 762 C CA . GLY A 1 98 ? -20.352 -7.998 -33.014 1.00 49.78 98 GLY A CA 1
ATOM 763 C C . GLY A 1 98 ? -21.858 -7.791 -33.056 1.00 49.78 98 GLY A C 1
ATOM 764 O O . GLY A 1 98 ? -22.411 -7.237 -32.078 1.00 49.78 98 GLY A O 1
#

Sequence (98 aa):
MATELTAADEIFHSPTDDPDWCESGWFGFSIPQRNINGFVYYFHDVRTGVCGGGPALWDPSGEEVYDCLFYDWRWRQPPSELAVTGLGVTSPAAAPPG

Secondary structure (DSSP, 8-state):
-PPPP-GGGGSPPPP-S-TT-EEEEEEEEEEGGGTEEEEEEEEEETTTTEEEEEEEEE-TT-SSSTTSSEE--EEEEPPPHHHHHHS--PPP-PPPP-

pLDDT: mean 80.81, std 19.94, range [36.34, 98.44]

Radius of gyration: 17.62 Å; chains: 1; bounding box: 39×33×52 Å

=== Feature glossary ===
Legend for the data blocks above and below:

— What the protein is —

The amino-acid sequence is the protein's primary structure: the linear order of residues from the N-terminus to the C-terminus, written in one-letter code. Everything else here — the 3D coordinates, the secondary structure, the domain annotations — is ultimately a consequence of this string.

Database cross-references. InterPro integrates a dozen domain/family signature databases into unified entries with residue-range hits. GO terms attach function/process/location labels with evidence codes. CATH codes position the fold in a four-level structural taxonomy. Organism is the NCBI-taxonomy species name.

— Where its atoms are —

The mmCIF block holds the 3D Cartesian coordinates of each backbone atom (N, Cα, C, O) in ångströms. mmCIF is the PDB's canonical archive format — a tagged-loop text representation of the atomic model.

The six renders are orthographic views along the three Cartesian axes in both directions. Representation (cartoon, sticks, or surface) and color scheme (sequence-rainbow or by-chain) vary across proteins so the training set covers all the common visualization conventions.

— Local backbone conformation —

Secondary structure is the local, repeating backbone conformation. DSSP classifies it into eight states by reading the hydrogen-bond network: three helix types (H, G, I), two β types (E, B), two non-regular types (T, S), and unstructured coil (-).

SS3 is a coarse helix/strand/coil call (letters a/b/c) made by the P-SEA algorithm from inter-Cα distances and dihedrals. It is less detailed than DSSP but needs only Cα positions.

Backbone dihedral angles. Every residue except chain termini has a φ (preceding-C → N → Cα → C) and a ψ (N → Cα → C → next-N). They are reported in degrees following the IUPAC sign convention. Secondary structure is essentially a statement about which (φ, ψ) basin each residue occupies.

— Global shape and packing —

The geometric summary reports three shape descriptors. Rg (radius of gyration) measures how spread out the Cα atoms are about their centre of mass; compact globular proteins have small Rg, elongated or unfolded ones large. Cα contacts (<8 Å, |i−j|>4) count long-range residue pairs in spatial proximity — high for tightly packed folds, near zero for rods or random coil. The bounding-box extents give the protein's footprint along x, y, z in Å.

Solvent accessibility: the surface area of each residue that a 1.4 Å water probe can touch, in Å². When only backbone atoms are present the absolute values are lower than full-atom SASA (side chains contribute most of the area) and are flagged as backbone-only.

Plot images: a contact map (which residues are close in 3D, as an N×N binary image), a Ramachandran scatter (backbone torsion angles, revealing secondary-structure composition at a glance), and — for AlphaFold structures — a PAE heatmap (pairwise prediction confidence).

— Structural neighborhood —

Foldseek's 3Di representation compresses backbone geometry into a per-residue letter drawn from a learned twenty-state alphabet. It captures the tertiary interaction pattern around each residue — which residues are packed against it in space, regardless of where they are in sequence.

Structural nearest neighbors (via Foldseek easy-search vs the PDB). Reported per hit: target PDB id, E-value, and alignment TM-score. A TM-score above ~0.5 is the conventional threshold for 'same fold'.

— Confidence and disorder —

pLDDT (predicted Local Distance Difference Test) is AlphaFold's per-residue confidence score, ranging from 0 to 100. Values above 90 indicate high confidence (typically well-packed cores); 70–90 is confident; 50–70 low confidence; below 50 usually means the region is disordered or the prediction is unreliable there. AlphaFold stores pLDDT in the mmCIF B-factor column.

For experimental (PDB) structures, the B-factor (temperature factor) quantifies the positional spread of each atom in the crystal — a combination of thermal vibration and static disorder — in units of Å². High B-factors mark flexible loops or poorly resolved regions; low B-factors mark the rigid, well-ordered core.

Predicted Aligned Error (PAE) is an AlphaFold confidence matrix: entry (i, j) is the expected error in the position of residue j, in ångströms, when the prediction is superimposed on the true structure at residue i. Low PAE within a block of residues means that block is internally rigid and well-predicted; high PAE between two blocks means their relative placement is uncertain even if each block individually is confident.